Protein AF-X1K5Y8-F1 (afdb_monomer)

InterPro domains:
  IPR001091 Restriction/modification DNA-methyltransferase [PR00508] (24-42)
  IPR001091 Restriction/modification DNA-methyltransferase [PR00508] (47-63)
  IPR002941 DNA methylase N-4/N-6 [PF01555] (26-60)
  IPR029063 S-adenosyl-L-methionine-dependent methyltransferase superfamily [G3DSA:3.40.50.150] (17-63)
  IPR029063 S-adenosyl-L-methionine-dependent methyltransferase superfamily [SSF53335] (25-61)

Nearest PDB structures (foldseek):
  5hfj-assembly4_G  TM=9.796E-01  e=2.093E-02  Helicobacter pylori 26695
  5hfj-assembly3_D  TM=9.637E-01  e=2.582E-02  Helicobacter pylori 26695
  5hek-assembly3_B  TM=9.182E-01  e=2.093E-02  Helicobacter pylori 26695
  5hek-assembly2_C  TM=9.167E-01  e=3.663E-02  Helicobacter pylori 26695
  3ege-assembly1_A  TM=8.116E-01  e=3.201E-01  Trichormus variabilis ATCC 29413

Sequence (63 aa):
MWPGYAYENKTIGWTDCGCGEKFEPGVLLDPFAGRGTALIEAKKMGRHYVGYELSKEYCQKLI

pLDDT: mean 89.13, std 10.5, range [44.5, 97.81]

Radius of gyration: 19.7 Å; Cα contacts (8 Å, |Δi|>4): 61; chains: 1; bounding box: 60×18×36 Å

Solvent-accessible surface area (backbone atoms only — not comparable t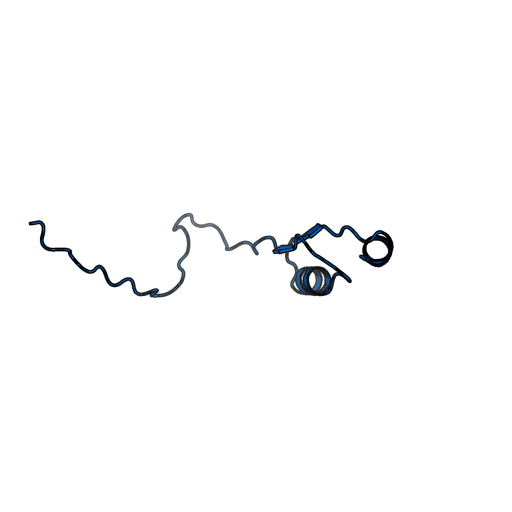o full-atom values): 4353 Å² total; per-residue (Å²): 136,81,84,80,78,84,81,84,87,76,89,88,77,84,78,82,89,83,77,86,71,81,91,75,77,66,70,46,77,34,80,71,31,54,76,27,64,69,56,54,51,32,52,75,72,71,30,51,67,50,70,34,60,86,53,64,72,32,52,72,60,46,124

Foldseek 3Di:
DDDDDDDDDDDPDDDDPVPPDDDDADEAEAADCQLNPVVVVCVVVVHHYDYHHDDPVSVVNHD

Structure (mmCIF, N/CA/C/O backbone):
data_AF-X1K5Y8-F1
#
_entry.id   AF-X1K5Y8-F1
#
loop_
_atom_site.group_PDB
_atom_site.id
_atom_site.type_symbol
_atom_site.label_atom_id
_atom_site.label_alt_id
_atom_site.label_comp_id
_atom_site.label_asym_id
_atom_site.label_entity_id
_atom_site.label_seq_id
_atom_site.pdbx_PDB_ins_code
_atom_site.Cartn_x
_atom_site.Cartn_y
_atom_site.Cartn_z
_atom_site.occupancy
_atom_site.B_iso_or_equiv
_atom_site.auth_seq_id
_atom_site.auth_comp_id
_atom_site.auth_asym_id
_atom_site.auth_atom_id
_atom_site.pdbx_PDB_model_num
ATOM 1 N N . MET A 1 1 ? -47.080 5.834 -18.210 1.00 44.50 1 MET A N 1
ATOM 2 C CA . MET A 1 1 ? -45.956 6.743 -17.897 1.00 44.50 1 MET A CA 1
ATOM 3 C C . MET A 1 1 ? -45.700 6.657 -16.403 1.00 44.50 1 MET A C 1
ATOM 5 O O . MET A 1 1 ? -46.615 6.950 -15.648 1.00 44.50 1 MET A O 1
ATOM 9 N N . TRP A 1 2 ? -44.534 6.164 -15.978 1.00 62.47 2 TRP A N 1
ATOM 10 C CA . TRP A 1 2 ? -44.148 6.156 -14.562 1.00 62.47 2 TRP A CA 1
ATOM 11 C C . TRP A 1 2 ? -43.503 7.507 -14.218 1.00 62.47 2 TRP A C 1
ATOM 13 O O . TRP A 1 2 ? -42.631 7.941 -14.973 1.00 62.47 2 TRP A O 1
ATOM 23 N N . PRO A 1 3 ? -43.915 8.188 -13.134 1.00 66.88 3 PRO A N 1
ATOM 24 C CA . PRO A 1 3 ? -43.238 9.393 -12.678 1.00 66.88 3 PRO A CA 1
ATOM 25 C C . PRO A 1 3 ? -41.867 8.979 -12.134 1.00 66.88 3 PRO A C 1
ATOM 27 O O . PRO A 1 3 ? -41.774 8.279 -11.128 1.00 66.88 3 PRO A O 1
ATOM 30 N N . GLY A 1 4 ? -40.799 9.337 -12.846 1.00 65.50 4 GLY A N 1
ATOM 31 C CA . GLY A 1 4 ? -39.436 9.068 -12.401 1.00 65.50 4 GLY A CA 1
ATOM 32 C C . GLY A 1 4 ? -39.159 9.825 -11.105 1.00 65.50 4 GLY A C 1
ATOM 33 O O . GLY A 1 4 ? -39.090 11.051 -11.114 1.00 65.50 4 GLY A O 1
ATOM 34 N N . TYR A 1 5 ? -39.018 9.107 -9.993 1.00 74.31 5 TYR A N 1
ATOM 35 C CA . TYR A 1 5 ? -38.545 9.685 -8.739 1.00 74.31 5 TYR A CA 1
ATOM 36 C C . TYR A 1 5 ? -37.034 9.909 -8.838 1.00 74.31 5 TYR A C 1
ATOM 38 O O . TYR A 1 5 ? -36.266 8.956 -8.971 1.00 74.31 5 TYR A O 1
ATOM 46 N N . ALA A 1 6 ? -36.607 11.169 -8.775 1.00 74.19 6 ALA A N 1
ATOM 47 C CA . ALA A 1 6 ? -35.202 11.509 -8.604 1.00 74.19 6 ALA A CA 1
ATOM 48 C C . ALA A 1 6 ? -34.819 11.262 -7.138 1.00 74.19 6 ALA A C 1
ATOM 50 O O . ALA A 1 6 ? -35.269 11.977 -6.245 1.00 74.19 6 ALA A O 1
ATOM 51 N N . TYR A 1 7 ? -34.024 10.223 -6.885 1.00 78.69 7 TYR A N 1
ATOM 52 C CA . TYR A 1 7 ? -33.401 10.005 -5.582 1.00 78.69 7 TYR A CA 1
ATOM 53 C C . TYR A 1 7 ? -32.115 10.830 -5.494 1.00 78.69 7 TYR A C 1
ATOM 55 O O . TYR A 1 7 ? -31.198 10.640 -6.291 1.00 78.69 7 TYR A O 1
ATOM 63 N N . GLU A 1 8 ? -32.043 11.728 -4.514 1.00 82.12 8 GLU A N 1
ATOM 64 C CA . GLU A 1 8 ? -30.828 12.468 -4.180 1.00 82.12 8 GLU A CA 1
ATOM 65 C C . GLU A 1 8 ? -30.131 11.768 -3.005 1.00 82.12 8 GLU A C 1
ATOM 67 O O . GLU A 1 8 ? -30.682 11.662 -1.910 1.00 82.12 8 GLU A O 1
ATOM 72 N N . ASN A 1 9 ? -28.925 11.245 -3.236 1.00 87.25 9 ASN A N 1
ATOM 73 C CA . ASN A 1 9 ? -28.127 10.614 -2.188 1.00 87.25 9 ASN A CA 1
ATOM 74 C C . ASN A 1 9 ? -27.142 11.632 -1.612 1.00 87.25 9 ASN A C 1
ATOM 76 O O . ASN A 1 9 ? -26.370 12.241 -2.352 1.00 87.25 9 ASN A O 1
ATOM 80 N N . LYS A 1 10 ? -27.126 11.772 -0.283 1.00 87.69 10 LYS A N 1
ATOM 81 C CA . LYS A 1 10 ? -26.15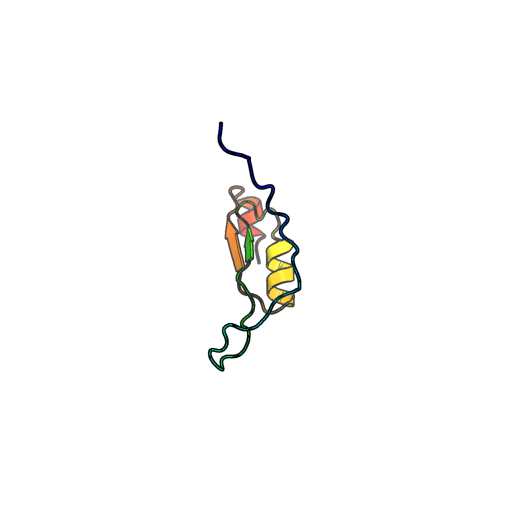7 12.601 0.438 1.00 87.69 10 LYS A CA 1
ATOM 82 C C . LYS A 1 10 ? -25.308 11.726 1.350 1.00 87.69 10 LYS A C 1
ATOM 84 O O . LYS A 1 10 ? -25.827 11.095 2.266 1.00 87.69 10 LYS A O 1
ATOM 89 N N . THR A 1 11 ? -23.996 11.728 1.138 1.00 90.25 11 THR A N 1
ATOM 90 C CA . THR A 1 11 ? -23.053 11.094 2.065 1.00 90.25 11 THR A CA 1
ATOM 91 C C . THR A 1 11 ? -23.013 11.898 3.365 1.00 90.25 11 THR A C 1
ATOM 93 O O . THR A 1 11 ? -22.576 13.047 3.368 1.00 90.25 11 THR A O 1
ATOM 96 N N . ILE A 1 12 ? -23.489 11.308 4.466 1.00 91.56 12 ILE A N 1
ATOM 97 C CA . ILE A 1 12 ? -23.527 11.945 5.798 1.00 91.56 12 ILE A CA 1
ATOM 98 C C . ILE A 1 12 ? -22.306 11.619 6.673 1.00 91.56 12 ILE A C 1
ATOM 100 O O . ILE A 1 12 ? -22.169 12.176 7.758 1.00 91.56 12 ILE A O 1
ATOM 104 N N . GLY A 1 13 ? -21.416 10.741 6.204 1.00 90.06 13 GLY A N 1
ATOM 105 C CA . GLY A 1 13 ? -20.218 10.303 6.919 1.00 90.06 13 GLY A CA 1
ATOM 106 C C . GLY A 1 13 ? -20.035 8.789 6.862 1.00 90.06 13 GLY A C 1
ATOM 107 O O . GLY A 1 13 ? -20.753 8.096 6.142 1.00 90.06 13 GLY A O 1
ATOM 108 N N . TRP A 1 14 ? -19.069 8.297 7.633 1.00 87.19 14 TRP A N 1
ATOM 109 C CA . TRP A 1 14 ? -18.795 6.873 7.822 1.00 87.19 14 TRP A CA 1
ATOM 110 C C . TRP A 1 14 ? -19.102 6.494 9.270 1.00 87.19 14 TRP A C 1
ATOM 112 O O . TRP A 1 14 ? -18.787 7.257 10.182 1.00 87.19 14 TRP A O 1
ATOM 122 N N . THR A 1 15 ? -19.706 5.328 9.475 1.00 90.00 15 THR A N 1
ATOM 123 C CA . THR A 1 15 ? -19.983 4.761 10.803 1.00 90.00 15 THR A CA 1
ATOM 124 C C . THR A 1 15 ? -19.287 3.410 10.932 1.00 90.00 15 THR A C 1
ATOM 126 O O . THR A 1 15 ? -18.763 2.880 9.950 1.00 90.00 15 THR A O 1
ATOM 129 N N . ASP A 1 16 ? -19.269 2.845 12.136 1.00 89.56 16 ASP A N 1
ATOM 130 C CA . ASP A 1 16 ? -18.883 1.446 12.311 1.00 89.56 16 ASP A CA 1
ATOM 131 C C . ASP A 1 16 ? -19.992 0.485 11.826 1.00 89.56 16 ASP A C 1
ATOM 133 O O . ASP A 1 16 ? -21.091 0.896 11.443 1.00 89.56 16 ASP A O 1
ATOM 137 N N . CYS A 1 17 ? -19.667 -0.809 11.811 1.00 88.94 17 CYS A N 1
ATOM 138 C CA . CYS A 1 17 ? -20.571 -1.926 11.511 1.00 88.94 17 CYS A CA 1
ATOM 139 C C . CYS A 1 17 ? -21.602 -2.208 12.624 1.00 88.94 17 CYS A C 1
ATOM 1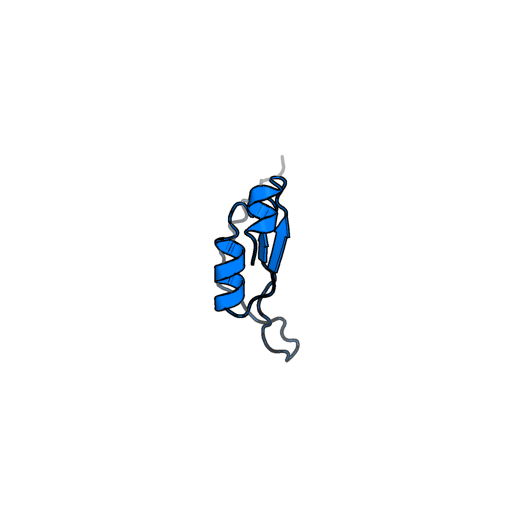41 O O . CYS A 1 17 ? -22.426 -3.105 12.457 1.00 88.94 17 CYS A O 1
ATOM 143 N N . GLY A 1 18 ? -21.499 -1.563 13.794 1.00 92.19 18 GLY A N 1
ATOM 144 C CA . GLY A 1 18 ? -22.212 -1.950 15.019 1.00 92.19 18 GLY A CA 1
ATOM 145 C C . GLY A 1 18 ? -21.768 -3.286 15.639 1.00 92.19 18 GLY A C 1
ATOM 146 O O . GLY A 1 18 ? -22.402 -3.771 16.570 1.00 92.19 18 GLY A O 1
ATOM 147 N N . CYS A 1 19 ? -20.691 -3.897 15.136 1.00 92.56 19 CYS A N 1
ATOM 148 C CA . CYS A 1 19 ? -20.247 -5.241 15.510 1.00 92.56 19 CYS A CA 1
ATOM 149 C C . CYS A 1 19 ? -19.283 -5.294 16.713 1.00 92.56 19 CYS A C 1
ATOM 151 O O . CYS A 1 19 ? -18.834 -6.372 17.083 1.00 92.56 19 CYS A O 1
ATOM 153 N N . GLY A 1 20 ? -18.988 -4.152 17.348 1.00 91.75 20 GLY A N 1
ATOM 154 C CA . GLY A 1 20 ? -18.120 -4.069 18.534 1.00 91.75 20 GLY A CA 1
ATOM 155 C C . GLY A 1 20 ? -16.618 -4.178 18.249 1.00 91.75 20 GLY A C 1
ATOM 156 O O . GLY A 1 20 ? -15.816 -4.101 19.177 1.00 91.75 20 GLY A O 1
ATOM 157 N N . GLU A 1 21 ? -16.235 -4.317 16.981 1.00 91.38 21 GLU A N 1
ATOM 158 C CA . GLU A 1 21 ? -14.845 -4.429 16.545 1.00 91.38 21 GLU A CA 1
ATOM 159 C C . GLU A 1 21 ? -14.234 -3.066 16.192 1.00 91.38 21 GLU A C 1
ATOM 161 O O . GLU A 1 21 ? -14.924 -2.126 15.788 1.00 91.38 21 GLU A O 1
ATOM 166 N N . LYS A 1 22 ? -12.906 -2.957 16.322 1.00 90.69 22 LYS A N 1
ATOM 167 C CA . LYS A 1 22 ? -12.154 -1.756 15.924 1.00 90.69 22 LYS A CA 1
ATOM 168 C C . LYS A 1 22 ? -12.025 -1.660 14.401 1.00 90.69 22 LYS A C 1
ATOM 170 O O . LYS A 1 22 ? -12.012 -2.668 13.700 1.00 90.69 22 LYS A O 1
ATOM 175 N N . PHE A 1 23 ? -11.816 -0.448 13.891 1.00 89.50 23 PHE A N 1
ATOM 176 C CA . PHE A 1 23 ? -11.446 -0.268 12.489 1.00 89.50 23 PHE A CA 1
ATOM 177 C C . PHE A 1 23 ? -10.052 -0.833 12.209 1.00 89.50 23 PHE A C 1
ATOM 179 O O . PHE A 1 23 ? -9.089 -0.520 12.915 1.00 89.50 23 PHE A O 1
ATOM 186 N N . GLU A 1 24 ? -9.942 -1.607 11.133 1.00 89.44 24 GLU A N 1
ATOM 187 C CA . GLU A 1 24 ? -8.661 -2.034 10.582 1.00 89.44 24 GLU A CA 1
ATOM 188 C C . GLU A 1 24 ? -8.282 -1.189 9.357 1.00 89.44 24 GLU A C 1
ATOM 190 O O . GLU A 1 24 ? -9.149 -0.805 8.563 1.00 89.44 24 GLU A O 1
ATOM 195 N N . PRO A 1 25 ? -6.990 -0.865 9.171 1.00 90.75 25 PRO A N 1
ATOM 196 C CA . PRO A 1 25 ? -6.540 -0.169 7.977 1.00 90.75 25 PRO A CA 1
ATOM 197 C C . PRO A 1 25 ? -6.792 -1.010 6.721 1.00 90.75 25 PRO A C 1
ATOM 199 O O . PRO A 1 25 ? -6.375 -2.161 6.634 1.00 90.75 25 PRO A O 1
ATOM 202 N N . GLY A 1 26 ? -7.418 -0.405 5.712 1.00 91.00 26 GLY A N 1
ATOM 203 C CA . GLY A 1 26 ? -7.605 -1.053 4.413 1.00 91.00 26 GLY A CA 1
ATOM 204 C C . GLY A 1 26 ? -6.287 -1.387 3.699 1.00 91.00 26 GLY A C 1
ATOM 205 O O . GLY A 1 26 ? -5.247 -0.771 3.959 1.00 91.00 26 GLY A O 1
ATOM 206 N N . VAL A 1 27 ? -6.369 -2.331 2.758 1.00 97.06 27 VAL A N 1
ATOM 207 C CA . VAL A 1 27 ? -5.256 -2.781 1.908 1.00 97.06 27 VAL A CA 1
ATOM 208 C C . VAL A 1 27 ? -5.158 -1.898 0.661 1.00 97.06 27 VAL A C 1
ATOM 210 O O . VAL A 1 27 ? -6.145 -1.727 -0.053 1.00 97.06 27 VAL A O 1
ATOM 213 N N . LEU A 1 28 ? -3.976 -1.350 0.374 1.00 97.06 28 LEU A N 1
ATOM 214 C CA . LEU A 1 28 ? -3.715 -0.639 -0.879 1.00 97.06 28 LEU A CA 1
ATOM 215 C C . LEU A 1 28 ? -3.436 -1.645 -2.005 1.00 97.06 28 LEU A C 1
ATOM 217 O O . LEU A 1 28 ? -2.529 -2.463 -1.882 1.00 97.06 28 LEU A O 1
ATOM 221 N N . LEU A 1 29 ? -4.153 -1.544 -3.121 1.00 97.81 29 LEU A N 1
ATOM 222 C CA . LEU A 1 29 ? -3.823 -2.252 -4.357 1.00 97.81 29 LEU A CA 1
ATOM 223 C C . LEU A 1 29 ? -3.335 -1.248 -5.401 1.00 97.81 29 LEU A C 1
ATOM 225 O O . LEU A 1 29 ? -4.078 -0.337 -5.762 1.00 97.81 29 LEU A O 1
ATOM 229 N N . ASP A 1 30 ? -2.119 -1.448 -5.903 1.00 96.88 30 ASP A N 1
ATOM 230 C CA . ASP A 1 30 ? -1.560 -0.677 -7.013 1.00 96.88 30 ASP A CA 1
ATOM 231 C C . ASP A 1 30 ? -1.176 -1.611 -8.180 1.00 96.88 30 ASP A C 1
ATOM 233 O O . ASP A 1 30 ? -0.141 -2.281 -8.124 1.00 96.88 30 ASP A O 1
ATOM 237 N N . PRO A 1 31 ? -2.002 -1.717 -9.237 1.00 96.69 31 PRO A N 1
ATOM 238 C CA . PRO A 1 31 ? -1.716 -2.594 -10.371 1.00 96.69 31 PRO A CA 1
ATOM 239 C C . PRO A 1 31 ? -0.581 -2.090 -11.281 1.00 96.69 31 PRO A C 1
ATOM 241 O O . PRO A 1 31 ? -0.144 -2.848 -12.146 1.00 96.69 31 PRO A O 1
ATOM 244 N N . PHE A 1 32 ? -0.115 -0.846 -11.105 1.00 95.94 32 PHE A N 1
ATOM 245 C CA . PHE A 1 32 ? 0.965 -0.229 -11.882 1.00 95.94 32 PHE A CA 1
ATOM 246 C C . PHE A 1 32 ? 1.934 0.495 -10.943 1.00 95.94 32 PHE A C 1
ATOM 248 O O . PHE A 1 32 ? 2.098 1.716 -10.994 1.00 95.94 32 PHE A O 1
ATOM 255 N N . ALA A 1 33 ? 2.571 -0.279 -10.067 1.00 95.69 33 ALA A N 1
ATOM 256 C CA . ALA A 1 33 ? 3.338 0.242 -8.946 1.00 95.69 33 ALA A CA 1
ATOM 257 C C . ALA A 1 33 ? 4.518 1.132 -9.364 1.00 95.69 33 ALA A C 1
ATOM 259 O O . ALA A 1 33 ? 4.982 1.945 -8.557 1.00 95.69 33 ALA A O 1
ATOM 260 N N . GLY A 1 34 ? 5.027 1.008 -10.596 1.00 94.00 34 GLY A N 1
ATOM 261 C CA . GLY A 1 34 ? 6.166 1.774 -11.081 1.00 94.00 34 GLY A CA 1
ATOM 262 C C . GLY A 1 34 ? 7.342 1.659 -10.113 1.00 94.00 34 GLY A C 1
ATOM 263 O O . GLY A 1 34 ? 7.699 0.579 -9.653 1.00 94.00 34 GLY A O 1
ATOM 264 N N . ARG A 1 35 ? 7.907 2.803 -9.717 1.00 93.69 35 ARG A N 1
ATOM 265 C CA . ARG A 1 35 ? 8.979 2.877 -8.703 1.00 93.69 35 ARG A CA 1
ATOM 266 C C . ARG A 1 35 ? 8.521 2.657 -7.246 1.00 93.69 35 ARG A C 1
ATOM 268 O O . ARG A 1 35 ? 9.312 2.857 -6.332 1.00 93.69 35 ARG A O 1
ATOM 275 N N . GLY A 1 36 ? 7.247 2.350 -7.004 1.00 94.88 36 GLY A N 1
ATOM 276 C CA . GLY A 1 36 ? 6.724 1.945 -5.695 1.00 94.88 36 GLY A CA 1
ATOM 277 C C . GLY A 1 36 ? 6.359 3.060 -4.726 1.00 94.88 36 GLY A C 1
ATOM 278 O O . GLY A 1 36 ? 6.193 2.783 -3.541 1.00 94.88 36 GLY A O 1
ATOM 279 N N . THR A 1 37 ? 6.231 4.313 -5.173 1.00 95.38 37 THR A N 1
ATOM 280 C CA . THR A 1 37 ? 5.974 5.448 -4.266 1.00 95.38 37 THR A CA 1
ATOM 281 C C . THR A 1 37 ? 4.726 5.227 -3.402 1.00 95.38 37 THR A C 1
ATOM 283 O O . THR A 1 37 ? 4.791 5.422 -2.192 1.00 95.38 37 THR A O 1
ATOM 286 N N . ALA A 1 38 ? 3.625 4.744 -3.986 1.00 96.12 38 ALA A N 1
ATOM 287 C CA . ALA A 1 38 ? 2.396 4.470 -3.242 1.00 96.12 38 ALA A CA 1
ATOM 288 C C . ALA A 1 38 ? 2.569 3.343 -2.204 1.00 96.12 38 ALA A C 1
ATOM 290 O O . ALA A 1 38 ? 2.100 3.465 -1.073 1.00 96.12 38 ALA A O 1
ATOM 291 N N . LEU A 1 39 ? 3.303 2.280 -2.552 1.00 96.31 39 LEU A N 1
ATOM 292 C CA . LEU A 1 39 ? 3.586 1.157 -1.650 1.00 96.31 39 LEU A CA 1
ATOM 293 C C . LEU A 1 39 ? 4.480 1.579 -0.472 1.00 96.31 39 LEU A C 1
ATOM 295 O O . LEU A 1 39 ? 4.251 1.170 0.665 1.00 96.31 39 LEU A O 1
ATOM 299 N N . ILE A 1 40 ? 5.479 2.430 -0.728 1.00 95.62 40 ILE A N 1
ATOM 300 C CA . ILE A 1 40 ? 6.370 2.979 0.305 1.00 95.62 40 ILE A CA 1
ATOM 301 C C . ILE A 1 40 ? 5.573 3.817 1.308 1.00 95.62 40 ILE A C 1
ATOM 303 O O . ILE A 1 40 ? 5.758 3.662 2.516 1.00 95.62 40 ILE A O 1
ATOM 307 N N . GLU A 1 41 ? 4.672 4.679 0.836 1.00 96.38 41 GLU A N 1
ATOM 308 C CA . GLU A 1 41 ? 3.818 5.464 1.731 1.00 96.38 41 GLU A CA 1
ATOM 309 C C . GLU A 1 41 ? 2.823 4.576 2.491 1.00 96.38 41 GLU A C 1
ATOM 311 O O . GLU A 1 41 ? 2.663 4.746 3.699 1.00 96.38 41 GLU A O 1
ATOM 316 N N . ALA A 1 42 ? 2.238 3.557 1.848 1.00 96.31 42 ALA A N 1
ATOM 317 C CA . ALA A 1 42 ? 1.399 2.576 2.539 1.00 96.31 42 ALA A CA 1
ATOM 318 C C . ALA A 1 42 ? 2.157 1.887 3.685 1.00 96.31 42 ALA A C 1
ATOM 320 O O . ALA A 1 42 ? 1.638 1.806 4.799 1.00 96.31 42 ALA A O 1
ATOM 321 N N . LYS A 1 43 ? 3.416 1.488 3.452 1.00 94.94 43 LYS A N 1
ATOM 322 C CA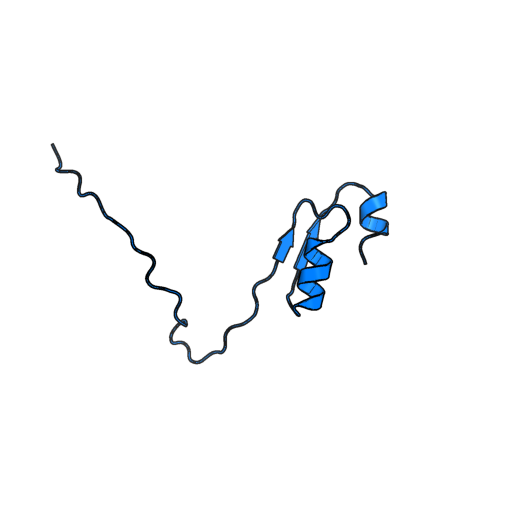 . LYS A 1 43 ? 4.294 0.927 4.487 1.00 94.94 43 LYS A CA 1
ATOM 32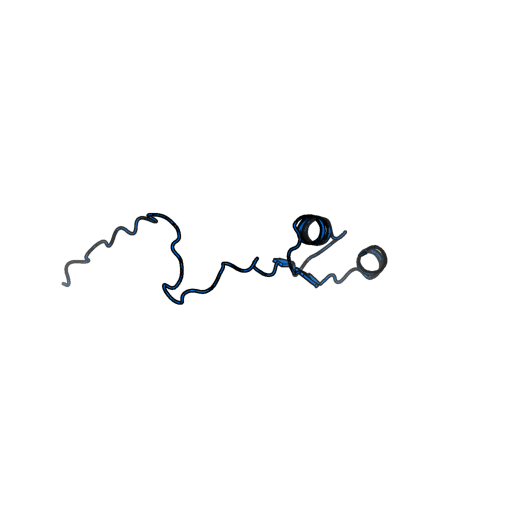3 C C . LYS A 1 43 ? 4.524 1.905 5.642 1.00 94.94 43 LYS A C 1
ATOM 325 O O . LYS A 1 43 ? 4.391 1.514 6.798 1.00 94.94 43 LYS A O 1
ATOM 330 N N . LYS A 1 44 ? 4.843 3.173 5.350 1.00 95.75 44 LYS A N 1
ATOM 331 C CA . LYS A 1 44 ? 5.056 4.219 6.372 1.00 95.75 44 LYS A CA 1
ATOM 332 C C . LYS A 1 44 ? 3.807 4.481 7.211 1.00 95.75 44 LYS A C 1
ATOM 334 O O . LYS A 1 44 ? 3.916 4.738 8.404 1.00 95.75 44 LYS A O 1
ATOM 339 N N . MET A 1 45 ? 2.630 4.389 6.599 1.00 95.44 45 MET A N 1
ATOM 340 C CA . MET A 1 45 ? 1.337 4.536 7.270 1.00 95.44 45 MET A CA 1
ATOM 341 C C . MET A 1 45 ? 0.886 3.271 8.020 1.00 95.44 45 MET A C 1
ATOM 343 O O . MET A 1 45 ? -0.205 3.271 8.585 1.00 95.44 45 MET A O 1
ATOM 347 N N . GLY A 1 46 ? 1.674 2.188 8.007 1.00 93.88 46 GLY A N 1
ATOM 348 C CA . GLY A 1 46 ? 1.310 0.919 8.644 1.00 93.8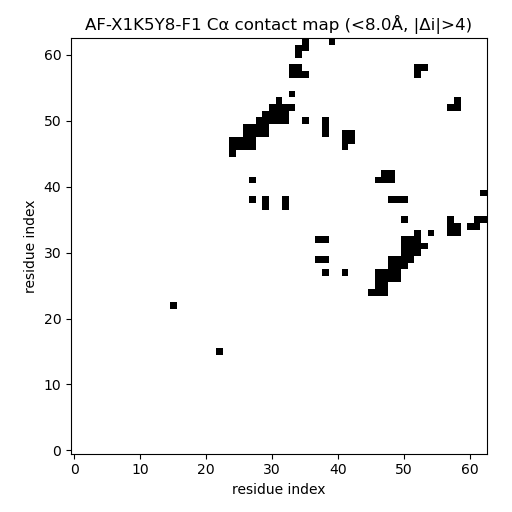8 46 GLY A CA 1
ATOM 349 C C . GLY A 1 46 ? 0.154 0.186 7.955 1.00 93.88 46 GLY A C 1
ATOM 350 O O . GLY A 1 46 ? -0.567 -0.566 8.603 1.00 93.88 46 G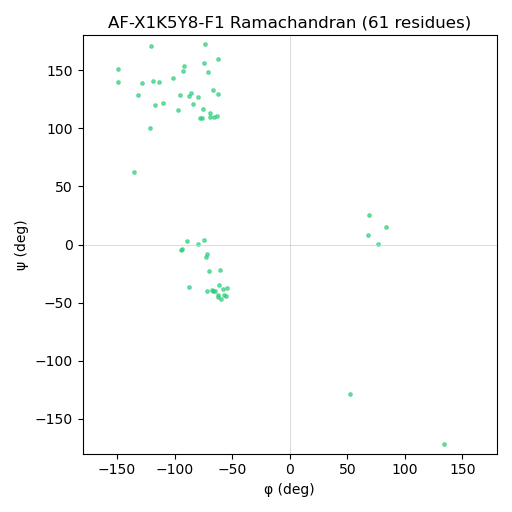LY A O 1
ATOM 351 N N . ARG A 1 47 ? -0.058 0.420 6.655 1.00 96.31 47 ARG A N 1
ATOM 352 C CA . ARG A 1 47 ? -1.086 -0.252 5.853 1.00 96.31 47 ARG A CA 1
ATOM 353 C C . ARG A 1 47 ? -0.520 -1.484 5.162 1.00 96.31 47 ARG A C 1
ATOM 355 O O . ARG A 1 47 ? 0.639 -1.510 4.749 1.00 96.31 47 ARG A O 1
ATOM 362 N N . HIS A 1 48 ? -1.378 -2.474 4.956 1.00 97.00 48 HIS A N 1
ATOM 363 C CA . HIS A 1 48 ? -1.098 -3.560 4.026 1.00 97.00 48 HIS A CA 1
ATOM 364 C C . HIS A 1 48 ? -1.157 -3.050 2.583 1.00 97.00 48 HIS A C 1
ATOM 366 O O . HIS A 1 48 ? -1.925 -2.136 2.269 1.00 97.00 48 HIS A O 1
ATOM 372 N N . TYR A 1 49 ? -0.353 -3.640 1.700 1.00 97.06 49 TYR A N 1
ATOM 373 C CA . TYR A 1 49 ? -0.317 -3.259 0.293 1.00 97.06 49 TYR A CA 1
ATOM 374 C C . TYR A 1 49 ? 0.035 -4.437 -0.620 1.00 97.06 49 TYR A C 1
ATOM 376 O O . TYR A 1 49 ? 0.762 -5.348 -0.227 1.00 97.06 49 TYR A O 1
ATOM 384 N N . VAL A 1 50 ? -0.468 -4.385 -1.853 1.00 97.31 50 VAL A N 1
ATOM 385 C CA . VAL A 1 50 ? -0.151 -5.294 -2.958 1.00 97.31 50 VAL A CA 1
ATOM 386 C C . VAL A 1 50 ? 0.146 -4.442 -4.186 1.00 97.31 50 VAL A C 1
ATOM 388 O O . VAL A 1 50 ? -0.639 -3.561 -4.534 1.00 97.31 50 VAL A O 1
ATOM 391 N N . GLY A 1 51 ? 1.283 -4.692 -4.829 1.00 95.56 51 GLY A N 1
ATOM 392 C CA . GLY A 1 51 ? 1.715 -3.957 -6.011 1.00 95.56 51 GLY A CA 1
ATOM 393 C C . GLY A 1 51 ? 2.088 -4.890 -7.152 1.00 95.56 51 GLY A C 1
ATOM 394 O O . GLY A 1 51 ? 2.754 -5.899 -6.918 1.00 95.56 51 GLY A O 1
ATOM 395 N N . TYR A 1 52 ? 1.695 -4.533 -8.371 1.00 96.25 52 TYR A N 1
ATOM 396 C CA . TYR A 1 52 ? 2.127 -5.200 -9.597 1.00 96.25 52 TYR A CA 1
ATOM 397 C C . TYR A 1 52 ? 2.880 -4.212 -10.480 1.00 96.25 52 TYR A C 1
ATOM 399 O O . TYR A 1 52 ? 2.510 -3.048 -10.580 1.00 96.25 52 TYR A O 1
ATOM 407 N N . GLU A 1 53 ? 3.945 -4.677 -11.120 1.00 96.12 53 GLU A N 1
ATOM 408 C CA . GLU A 1 53 ? 4.714 -3.888 -12.075 1.00 96.12 53 GLU A CA 1
ATOM 409 C C . GLU A 1 53 ? 5.301 -4.828 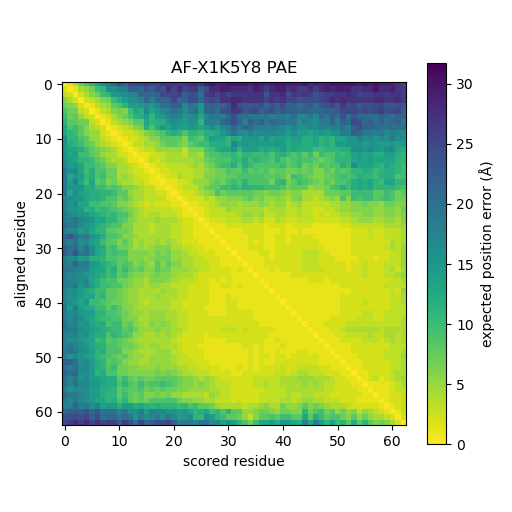-13.135 1.00 96.12 53 GLU A C 1
ATOM 411 O O . GLU A 1 53 ? 5.715 -5.951 -12.837 1.00 96.12 53 GLU A O 1
ATOM 416 N N . LEU A 1 54 ? 5.284 -4.391 -14.393 1.00 96.19 54 LEU A N 1
ATOM 417 C CA . LEU A 1 54 ? 5.749 -5.185 -15.529 1.00 96.19 54 LEU A CA 1
ATOM 418 C C . LEU A 1 54 ? 7.252 -4.999 -15.767 1.00 96.19 54 LEU A C 1
ATOM 420 O O . LEU A 1 54 ? 7.953 -5.937 -16.156 1.00 96.19 54 LEU A O 1
ATOM 424 N N . SER A 1 55 ? 7.754 -3.783 -15.553 1.00 94.25 55 SER A N 1
ATOM 425 C CA . SER A 1 55 ? 9.160 -3.442 -15.704 1.00 94.25 55 SER A CA 1
ATOM 426 C C . SER A 1 55 ? 9.993 -4.174 -14.659 1.00 94.25 55 SER A C 1
ATOM 428 O O . SER A 1 55 ? 9.987 -3.836 -13.476 1.00 94.25 55 SER A O 1
ATOM 430 N N . LYS A 1 56 ? 10.784 -5.152 -15.111 1.00 92.56 56 LYS A N 1
ATOM 431 C CA . LYS A 1 56 ? 11.724 -5.882 -14.247 1.00 92.56 56 LYS A CA 1
ATOM 432 C C . LYS A 1 56 ? 12.676 -4.946 -13.508 1.00 92.56 56 LYS A C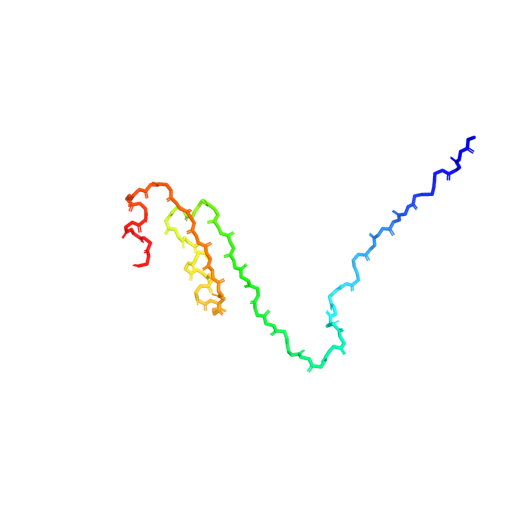 1
ATOM 434 O O . LYS A 1 56 ? 12.988 -5.199 -12.351 1.00 92.56 56 LYS A O 1
ATOM 439 N N . GLU A 1 57 ? 13.122 -3.877 -14.168 1.00 92.62 57 GLU A N 1
ATOM 440 C CA . GLU A 1 57 ? 14.003 -2.880 -13.560 1.00 92.62 57 GLU A CA 1
ATOM 441 C C . GLU A 1 57 ? 13.322 -2.191 -12.374 1.00 92.62 57 GLU A C 1
ATOM 443 O O . GLU A 1 57 ? 13.935 -2.007 -11.325 1.00 92.62 57 GLU A O 1
ATOM 448 N N . TYR A 1 58 ? 12.047 -1.827 -12.520 1.00 89.94 58 TYR A N 1
ATOM 449 C CA . TYR A 1 58 ? 11.296 -1.206 -11.437 1.00 89.94 58 TYR A CA 1
ATOM 450 C C . TYR A 1 58 ? 10.978 -2.211 -10.339 1.00 89.94 58 TYR A C 1
ATOM 452 O O . TYR A 1 58 ? 11.204 -1.891 -9.179 1.00 89.94 58 TYR A O 1
ATOM 460 N N . CYS A 1 59 ? 10.620 -3.451 -10.679 1.00 88.00 59 CYS A N 1
ATOM 461 C CA . CYS A 1 59 ? 10.441 -4.523 -9.699 1.00 88.00 59 CYS A CA 1
ATOM 462 C C . CYS A 1 59 ? 11.695 -4.800 -8.863 1.00 88.00 59 CYS A C 1
ATOM 464 O O . CYS A 1 59 ? 11.584 -5.037 -7.669 1.00 88.00 59 CYS A O 1
ATOM 466 N N . GLN A 1 60 ? 12.892 -4.747 -9.451 1.00 86.62 60 GLN A N 1
ATOM 467 C CA . GLN A 1 60 ? 14.150 -4.923 -8.708 1.00 86.62 60 GLN A CA 1
ATOM 468 C C . GLN A 1 60 ? 14.462 -3.754 -7.770 1.00 86.62 60 GLN A C 1
ATOM 470 O O . GLN A 1 60 ? 15.228 -3.909 -6.825 1.00 86.62 60 GLN A O 1
ATOM 475 N N . LYS A 1 61 ? 13.893 -2.582 -8.054 1.00 79.00 61 LYS A N 1
ATOM 476 C CA . LYS A 1 61 ? 13.999 -1.376 -7.230 1.00 79.00 61 LYS A CA 1
ATOM 477 C C . LYS A 1 61 ? 12.827 -1.244 -6.250 1.00 79.00 61 LYS A C 1
ATOM 479 O O . LYS A 1 61 ? 12.810 -0.298 -5.464 1.00 79.00 61 LYS A O 1
ATOM 484 N N . LEU A 1 62 ? 11.847 -2.152 -6.307 1.00 71.81 62 LEU A N 1
ATOM 485 C CA . LEU A 1 62 ? 10.760 -2.223 -5.343 1.00 71.81 62 LEU A CA 1
ATOM 486 C C . LEU A 1 62 ? 11.281 -2.898 -4.072 1.00 71.81 62 LEU A C 1
ATOM 488 O O . LEU A 1 62 ? 11.435 -4.115 -4.028 1.00 71.81 62 LEU A O 1
ATOM 492 N N . ILE A 1 63 ? 11.409 -2.068 -3.033 1.00 62.25 63 ILE A N 1
ATOM 493 C CA . ILE A 1 63 ? 11.782 -2.391 -1.645 1.00 62.25 63 ILE A CA 1
ATOM 494 C C . ILE A 1 63 ? 13.278 -2.661 -1.451 1.00 62.25 63 ILE A C 1
ATOM 496 O O . ILE A 1 63 ? 13.763 -3.756 -1.797 1.00 62.25 63 ILE A O 1
#

Mean predicted aligned error: 8.12 Å

Organism: NCBI:txid412755

Secondary structure (DSSP, 8-state):
-----------------SSSPPPPPPPEEETT-TT-HHHHHHHHTT--EEE--S-HHHHHT--